Protein AF-A0A423VAF5-F1 (afdb_monomer_lite)

Secondary structure (DSSP, 8-state):
---GGGGEEE-SSS--SGGGEEE--PPTTS--BTB-GGGS-TTHHHHHHHHHHHHHHHHHHEEEEEPPPTT--HHHHHHHHHHHHHHSEEESSSEEES-GGGS-EEEEE-

Sequence (110 aa):
MVRPSRWIKPGTSSRKDVAGEEFITPRRGTFLAWADSVRDCPGKKFAQVEAVATIAALFKDWRVYPVTNPGESLEAAQKRVLDFIVEDTGMVLLVQLLHPERCPLVWRKR

Structure (mmCIF, N/CA/C/O backbone):
data_AF-A0A423VAF5-F1
#
_entry.id   AF-A0A423VAF5-F1
#
loop_
_atom_site.group_PDB
_atom_site.id
_atom_site.type_symbol
_atom_site.label_atom_id
_atom_site.label_alt_id
_atom_site.label_comp_id
_atom_site.label_asym_id
_atom_site.label_entity_id
_atom_site.label_seq_id
_atom_site.pdbx_PDB_ins_code
_atom_site.Cartn_x
_atom_site.Cartn_y
_atom_site.Cartn_z
_atom_site.occupancy
_atom_site.B_iso_or_equiv
_atom_site.auth_seq_id
_atom_site.auth_comp_id
_atom_site.auth_asym_id
_atom_site.auth_atom_id
_atom_site.pdbx_PDB_model_num
ATOM 1 N N . MET A 1 1 ? 7.402 7.390 6.490 1.00 54.50 1 MET A N 1
ATOM 2 C CA . MET A 1 1 ? 6.329 8.376 6.216 1.00 54.50 1 MET A CA 1
ATOM 3 C C . MET A 1 1 ? 5.909 8.297 4.749 1.00 54.50 1 MET A C 1
ATOM 5 O O . MET A 1 1 ? 6.702 8.646 3.875 1.00 54.50 1 MET A O 1
ATOM 9 N N . VAL A 1 2 ? 4.695 7.815 4.469 1.00 73.00 2 VAL A N 1
ATOM 10 C CA . VAL A 1 2 ? 4.118 7.770 3.111 1.00 73.00 2 VAL A CA 1
ATOM 11 C C . VAL A 1 2 ? 3.714 9.190 2.699 1.00 73.00 2 VAL A C 1
ATOM 13 O O . VAL A 1 2 ? 2.994 9.861 3.429 1.00 73.00 2 VAL A O 1
ATOM 16 N N . ARG A 1 3 ? 4.205 9.678 1.552 1.00 87.81 3 ARG A N 1
ATOM 17 C CA . ARG A 1 3 ? 3.917 11.032 1.040 1.00 87.81 3 ARG A CA 1
ATOM 18 C C . ARG A 1 3 ? 3.639 10.984 -0.468 1.00 87.81 3 ARG A C 1
ATOM 20 O O . ARG A 1 3 ? 4.572 11.210 -1.242 1.00 87.81 3 ARG A O 1
ATOM 27 N N . PRO A 1 4 ? 2.396 10.679 -0.892 1.00 88.06 4 PRO A N 1
ATOM 28 C CA . PRO A 1 4 ? 2.054 10.495 -2.306 1.00 88.06 4 PRO A CA 1
ATOM 29 C C . PRO A 1 4 ? 2.313 11.740 -3.162 1.00 88.06 4 PRO A C 1
ATOM 31 O O . PRO A 1 4 ? 2.788 11.623 -4.288 1.00 88.06 4 PRO A O 1
ATOM 34 N N . SER A 1 5 ? 2.139 12.935 -2.583 1.00 89.44 5 SER A N 1
ATOM 35 C CA . SER A 1 5 ? 2.421 14.226 -3.231 1.00 89.44 5 SER A CA 1
ATOM 36 C C . SER A 1 5 ? 3.868 14.397 -3.707 1.00 89.44 5 SER A C 1
ATOM 38 O O . SER A 1 5 ? 4.154 15.299 -4.481 1.00 89.44 5 SER A O 1
ATOM 40 N N . ARG A 1 6 ? 4.796 13.517 -3.305 1.00 90.38 6 ARG A N 1
ATOM 41 C CA . ARG A 1 6 ? 6.165 13.472 -3.844 1.00 90.38 6 ARG A CA 1
ATOM 42 C C . ARG A 1 6 ? 6.205 13.257 -5.363 1.00 90.38 6 ARG A C 1
ATOM 44 O O . ARG A 1 6 ? 7.180 13.666 -5.983 1.00 90.38 6 ARG A O 1
ATOM 51 N N . TRP A 1 7 ? 5.197 12.600 -5.934 1.00 90.69 7 TRP A N 1
A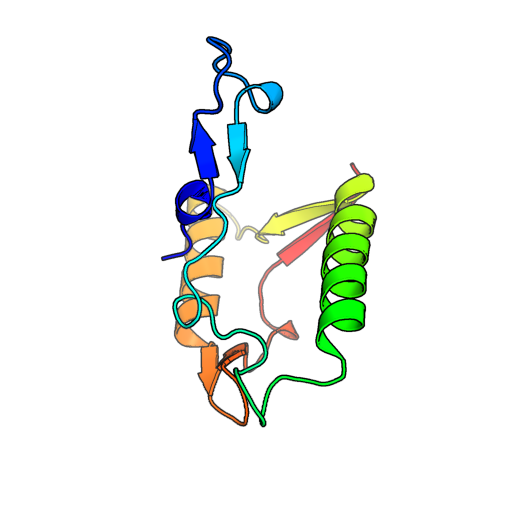TOM 52 C CA . TRP A 1 7 ? 5.159 12.216 -7.350 1.00 90.69 7 TRP A CA 1
ATOM 53 C C . TRP A 1 7 ? 4.193 13.060 -8.188 1.00 90.69 7 TRP A C 1
ATOM 55 O O . TRP A 1 7 ? 3.965 12.750 -9.356 1.00 90.69 7 TRP A O 1
ATOM 65 N N . ILE A 1 8 ? 3.632 14.118 -7.601 1.00 92.56 8 ILE A N 1
ATOM 66 C CA . ILE A 1 8 ? 2.613 14.972 -8.209 1.00 92.56 8 ILE A CA 1
ATOM 67 C C . ILE A 1 8 ? 3.160 16.400 -8.257 1.00 92.56 8 ILE A C 1
ATOM 69 O O . ILE A 1 8 ? 3.757 16.875 -7.289 1.00 92.56 8 ILE A O 1
ATOM 73 N N . LYS A 1 9 ? 2.974 17.084 -9.384 1.00 90.38 9 LYS A N 1
ATOM 74 C CA . LYS A 1 9 ? 3.280 18.509 -9.557 1.00 90.38 9 LYS A CA 1
ATOM 75 C C . LYS A 1 9 ? 2.025 19.252 -10.030 1.00 90.38 9 LYS A C 1
ATOM 77 O O . LYS A 1 9 ? 1.173 18.635 -10.671 1.00 90.38 9 LYS A O 1
ATOM 82 N N . PRO A 1 10 ? 1.907 20.564 -9.763 1.00 87.12 10 PRO A N 1
ATOM 83 C CA . PRO A 1 10 ? 0.900 21.382 -10.424 1.00 87.12 10 PRO A CA 1
ATOM 84 C C . PRO A 1 10 ? 1.084 21.276 -11.939 1.00 87.12 10 PRO A C 1
ATOM 86 O O . PRO A 1 10 ? 2.206 21.395 -12.444 1.00 87.12 10 PRO A O 1
ATOM 89 N N . GLY A 1 11 ? -0.004 21.002 -12.644 1.00 82.62 11 GLY A N 1
ATOM 90 C CA . GLY A 1 11 ? -0.040 21.019 -14.093 1.00 82.62 11 GLY A CA 1
ATOM 91 C C . GLY A 1 11 ? -0.044 22.441 -14.639 1.00 82.62 11 GLY A C 1
ATOM 92 O O . GLY A 1 11 ? -0.035 23.432 -13.909 1.00 82.62 11 GLY A O 1
ATOM 93 N N . THR A 1 12 ? -0.064 22.547 -15.960 1.00 79.06 12 THR A N 1
ATOM 94 C CA . THR A 1 12 ? -0.049 23.845 -16.662 1.00 79.06 12 THR A CA 1
ATOM 95 C C . THR A 1 12 ? -1.348 24.653 -16.531 1.00 79.06 12 THR A C 1
ATOM 97 O O . THR A 1 12 ? -1.369 25.844 -16.839 1.00 79.06 12 THR A O 1
ATOM 100 N N . SER A 1 13 ? -2.437 24.039 -16.059 1.00 76.00 13 SER A N 1
ATOM 101 C CA . SER A 1 13 ? -3.727 24.710 -15.878 1.00 76.00 13 SER A CA 1
ATOM 102 C C . SER A 1 13 ? -3.801 25.473 -14.550 1.00 76.00 13 SER A C 1
ATOM 104 O O . SER A 1 13 ? -3.313 25.001 -13.529 1.00 76.00 13 SER A O 1
ATOM 106 N N . S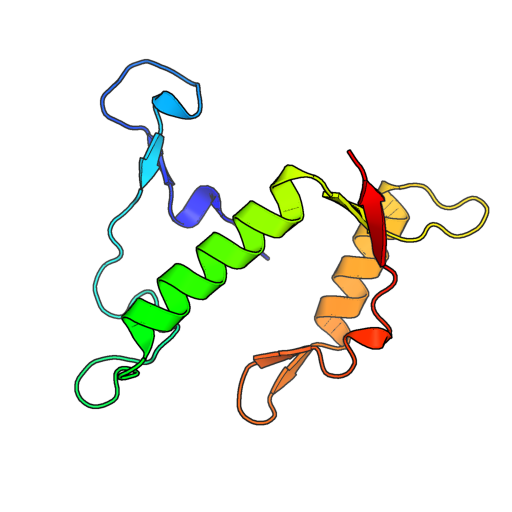ER A 1 14 ? -4.500 26.612 -14.510 1.00 72.50 14 SER A N 1
ATOM 107 C CA . SER A 1 14 ? -4.766 27.348 -13.258 1.00 72.50 14 SER A CA 1
ATOM 108 C C . SER A 1 14 ? -5.797 26.672 -12.336 1.00 72.50 14 SER A C 1
ATOM 110 O O . SER A 1 14 ? -6.239 27.284 -11.360 1.00 72.50 14 SER A O 1
ATOM 112 N N . ARG A 1 15 ? -6.230 25.440 -12.641 1.00 75.75 15 ARG A N 1
ATOM 113 C CA . ARG A 1 15 ? -7.178 24.703 -11.801 1.00 75.75 15 ARG A CA 1
ATOM 114 C C . ARG A 1 15 ? -6.465 24.147 -10.571 1.00 75.75 15 ARG A C 1
ATOM 116 O O . ARG A 1 15 ? -5.350 23.651 -10.659 1.00 75.75 15 ARG A O 1
ATOM 123 N N . LYS A 1 16 ? -7.134 24.234 -9.419 1.00 76.94 16 LYS A N 1
ATOM 124 C CA . LYS A 1 16 ? -6.648 23.720 -8.126 1.00 76.94 16 LYS A CA 1
ATOM 125 C C . LYS A 1 16 ? -7.257 22.358 -7.757 1.00 76.94 16 LYS A C 1
ATOM 127 O O . LYS A 1 16 ? -7.170 21.953 -6.603 1.00 76.94 16 LYS A O 1
ATOM 132 N N . ASP A 1 17 ? -7.938 21.706 -8.695 1.00 84.12 17 ASP A N 1
ATOM 133 C CA . ASP A 1 17 ? -8.534 20.381 -8.519 1.00 84.12 17 ASP A CA 1
ATOM 134 C C . ASP A 1 17 ? -7.607 19.279 -9.061 1.00 84.12 17 ASP A C 1
ATOM 136 O O . ASP A 1 17 ? -6.573 19.562 -9.662 1.00 84.12 17 ASP A O 1
ATOM 140 N N . VAL A 1 18 ? -7.990 18.010 -8.871 1.00 82.19 18 VAL A N 1
ATOM 141 C CA . VAL A 1 18 ? -7.220 16.836 -9.338 1.00 82.19 18 VAL A CA 1
ATOM 142 C C . VAL A 1 18 ? -6.962 16.884 -10.851 1.00 82.19 18 VAL A C 1
ATOM 144 O O . VAL A 1 18 ? -5.946 16.389 -11.326 1.00 82.19 18 VAL A O 1
ATOM 147 N N . ALA A 1 19 ? -7.854 17.511 -11.627 1.00 84.06 19 ALA A N 1
ATOM 148 C CA . ALA A 1 19 ? -7.685 17.661 -13.072 1.00 84.06 19 ALA A CA 1
ATOM 149 C C . ALA A 1 19 ? -6.558 18.639 -13.449 1.00 84.06 19 ALA A C 1
ATOM 151 O O . ALA A 1 19 ? -6.076 18.604 -14.580 1.00 84.06 19 ALA A O 1
ATOM 152 N N . GLY A 1 20 ? -6.151 19.510 -12.523 1.00 86.31 20 GLY A N 1
ATOM 153 C CA . GLY A 1 20 ? -5.013 20.406 -12.681 1.00 86.31 20 GLY A CA 1
ATOM 154 C C . GLY A 1 20 ? -3.673 19.807 -12.259 1.00 86.31 20 GLY A C 1
ATOM 155 O O . GLY A 1 20 ? -2.673 20.513 -12.336 1.00 86.31 20 GLY A O 1
ATOM 156 N N . GLU A 1 21 ? -3.617 18.552 -11.808 1.00 90.50 21 GLU A N 1
ATOM 157 C CA . GLU A 1 21 ? -2.389 17.891 -11.356 1.00 90.50 21 GLU A CA 1
ATOM 158 C C . GLU A 1 21 ? -1.714 17.087 -12.484 1.00 90.50 21 GLU A C 1
ATOM 160 O O . GLU A 1 21 ? -2.371 16.460 -13.313 1.00 90.50 21 GLU A O 1
ATOM 165 N N . GLU A 1 22 ? -0.379 17.066 -12.507 1.00 90.56 22 GLU A N 1
ATOM 166 C CA . GLU A 1 22 ? 0.418 16.254 -13.432 1.00 90.56 22 GLU A CA 1
ATOM 167 C C . GLU A 1 22 ? 1.355 15.309 -12.667 1.00 90.56 22 GLU A C 1
ATOM 169 O O . GLU A 1 22 ? 1.950 15.671 -11.647 1.00 90.56 22 GLU A O 1
ATOM 174 N N . PHE A 1 23 ? 1.563 14.102 -13.199 1.00 89.44 23 PHE A N 1
ATOM 175 C CA . PHE A 1 23 ? 2.557 13.180 -12.654 1.00 89.44 23 PHE A CA 1
ATOM 176 C C . PHE A 1 23 ? 3.981 13.616 -13.004 1.00 89.44 23 PHE A C 1
ATOM 178 O O . PHE A 1 23 ? 4.292 14.033 -14.123 1.00 89.44 23 PHE A O 1
ATOM 185 N N . ILE A 1 24 ? 4.883 13.471 -12.039 1.00 91.25 24 ILE A N 1
ATOM 186 C CA . ILE A 1 24 ? 6.317 13.637 -12.263 1.00 91.25 24 ILE A CA 1
ATOM 187 C C . ILE A 1 24 ? 6.843 12.365 -12.928 1.00 91.25 24 ILE A C 1
ATOM 189 O O . ILE A 1 24 ? 6.633 11.268 -12.419 1.00 91.25 24 ILE A O 1
ATOM 193 N N . THR A 1 25 ? 7.583 12.503 -14.031 1.00 88.25 25 THR A N 1
ATOM 194 C CA . THR A 1 25 ? 8.404 11.397 -14.543 1.00 88.25 25 THR A CA 1
ATOM 195 C C . THR A 1 25 ? 9.683 11.331 -13.704 1.00 88.25 25 THR A C 1
ATOM 197 O O . THR A 1 25 ? 10.509 12.244 -13.800 1.00 88.25 25 THR A O 1
ATOM 200 N N . PRO A 1 26 ? 9.856 10.316 -12.837 1.00 86.12 26 PRO A N 1
ATOM 201 C CA . PRO A 1 26 ? 11.024 10.237 -11.973 1.00 86.12 26 PRO A CA 1
ATOM 202 C C . PRO A 1 26 ? 12.299 10.100 -12.805 1.00 86.12 26 PRO A C 1
ATOM 204 O O . PRO A 1 26 ? 12.345 9.344 -13.777 1.00 86.12 26 PRO A O 1
ATOM 207 N N . ARG A 1 27 ? 13.368 10.797 -12.397 1.00 89.00 27 ARG A N 1
ATOM 208 C CA . ARG A 1 27 ? 14.704 10.545 -12.953 1.00 89.00 27 ARG A CA 1
ATOM 209 C C . ARG A 1 27 ? 15.049 9.070 -12.746 1.00 89.00 27 ARG A C 1
ATOM 211 O O . ARG A 1 27 ? 14.779 8.513 -11.676 1.00 89.00 27 ARG A O 1
ATOM 218 N N . ARG A 1 28 ? 15.659 8.445 -13.752 1.00 85.06 28 ARG A N 1
ATOM 219 C CA . ARG A 1 28 ? 16.106 7.051 -13.664 1.00 85.06 28 ARG A CA 1
ATOM 220 C C . ARG A 1 28 ? 16.951 6.843 -12.398 1.00 85.06 28 ARG A C 1
ATOM 222 O O . ARG A 1 28 ? 17.762 7.698 -12.057 1.00 85.06 28 ARG A O 1
ATOM 229 N N . GLY A 1 29 ? 16.709 5.746 -11.684 1.00 86.19 29 GLY A N 1
ATOM 230 C CA . GLY A 1 29 ? 17.395 5.421 -10.430 1.00 86.19 29 GLY A CA 1
ATOM 231 C C . GLY A 1 29 ? 1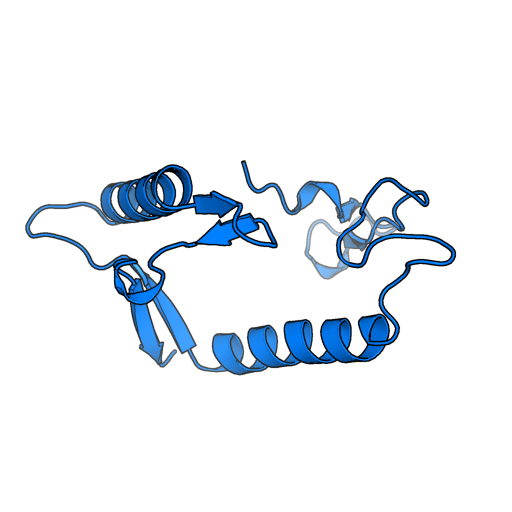6.792 6.031 -9.157 1.00 86.19 29 GLY A C 1
ATOM 232 O O . GLY A 1 29 ? 17.193 5.648 -8.065 1.00 86.19 29 GLY A O 1
ATOM 233 N N . THR A 1 30 ? 15.811 6.939 -9.251 1.00 88.94 30 THR A N 1
ATOM 234 C CA . THR A 1 30 ? 15.180 7.544 -8.053 1.00 88.94 30 THR A CA 1
ATOM 235 C C . THR A 1 30 ? 14.024 6.722 -7.475 1.00 88.94 30 THR A C 1
ATOM 237 O O . THR A 1 30 ? 13.616 6.943 -6.335 1.00 88.94 30 THR A O 1
ATOM 240 N N . PHE A 1 31 ? 13.506 5.760 -8.242 1.00 87.88 31 PHE A N 1
ATOM 241 C CA . PHE A 1 31 ? 12.461 4.831 -7.827 1.00 87.88 31 PHE A CA 1
ATOM 242 C C . PHE A 1 31 ? 12.771 3.430 -8.371 1.00 87.88 31 PHE A C 1
ATOM 244 O O . PHE A 1 31 ? 12.713 3.206 -9.578 1.00 87.88 31 PHE A O 1
ATOM 251 N N . LEU A 1 32 ? 13.128 2.502 -7.478 1.00 88.06 32 LEU A N 1
ATOM 252 C CA . LEU A 1 32 ? 13.700 1.185 -7.806 1.00 88.06 32 LEU A CA 1
ATOM 253 C C . LEU A 1 32 ? 12.787 0.016 -7.394 1.00 88.06 32 LEU A C 1
ATOM 255 O O . LEU A 1 32 ? 13.254 -0.996 -6.883 1.00 88.06 32 LEU A O 1
ATOM 259 N N . ALA A 1 33 ? 11.475 0.142 -7.603 1.00 87.38 33 ALA A N 1
ATOM 260 C CA . ALA A 1 33 ? 10.503 -0.868 -7.165 1.00 87.38 33 ALA A CA 1
ATOM 261 C C . ALA A 1 33 ? 10.616 -2.230 -7.886 1.00 87.38 33 ALA A C 1
ATOM 263 O O . ALA A 1 33 ? 10.149 -3.235 -7.363 1.00 87.38 33 ALA A O 1
ATOM 264 N N . TRP A 1 34 ? 11.257 -2.276 -9.059 1.00 90.69 34 TRP A N 1
ATOM 265 C CA . TRP A 1 34 ? 11.455 -3.490 -9.864 1.00 90.69 34 TRP A CA 1
ATOM 266 C C . TRP A 1 34 ? 12.931 -3.717 -10.229 1.00 90.69 34 TRP A C 1
ATOM 268 O O . TRP A 1 34 ? 13.213 -4.361 -11.233 1.00 90.69 34 TRP A O 1
ATOM 278 N N . ALA A 1 35 ? 13.858 -3.191 -9.416 1.00 88.25 35 ALA A N 1
ATOM 279 C CA . ALA A 1 35 ? 15.274 -3.011 -9.759 1.00 88.25 35 ALA A CA 1
ATOM 280 C C . ALA A 1 35 ? 15.482 -2.054 -10.961 1.00 88.25 35 ALA A C 1
ATOM 282 O O . ALA A 1 35 ? 14.610 -1.240 -11.270 1.00 88.25 35 ALA A O 1
ATOM 283 N N . ASP A 1 36 ? 16.673 -2.058 -11.568 1.00 88.12 36 ASP A N 1
ATOM 284 C CA . ASP A 1 36 ? 17.031 -1.220 -12.724 1.00 88.12 36 ASP A CA 1
ATOM 285 C C . ASP A 1 36 ? 18.038 -1.959 -13.624 1.00 88.12 36 ASP A C 1
ATOM 287 O O . ASP A 1 36 ? 18.717 -2.906 -13.211 1.00 88.12 36 ASP A O 1
ATOM 291 N N . SER A 1 37 ? 18.172 -1.474 -14.857 1.00 86.31 37 SER A N 1
ATOM 292 C CA . SER A 1 37 ? 19.152 -1.916 -15.847 1.00 86.31 37 SER A CA 1
ATOM 293 C C . SER A 1 37 ? 18.979 -3.394 -16.222 1.00 86.31 37 SER A C 1
ATOM 295 O O . SER A 1 37 ? 17.862 -3.882 -16.355 1.00 86.31 37 SER A O 1
ATOM 297 N N . VAL A 1 38 ? 20.081 -4.123 -16.398 1.00 89.81 38 VAL A N 1
ATOM 298 C CA . VAL A 1 38 ? 20.122 -5.552 -16.758 1.00 89.81 38 VAL A CA 1
ATOM 299 C C . VAL A 1 38 ? 19.451 -6.483 -15.739 1.00 89.81 38 VAL A C 1
ATOM 301 O O . VAL A 1 38 ? 19.315 -7.675 -15.997 1.00 89.81 38 VAL A O 1
ATOM 304 N N . ARG A 1 39 ? 19.057 -5.962 -14.570 1.00 89.06 39 ARG A N 1
ATOM 305 C CA . ARG A 1 39 ? 18.343 -6.693 -13.517 1.00 89.06 39 ARG A CA 1
ATOM 306 C C . 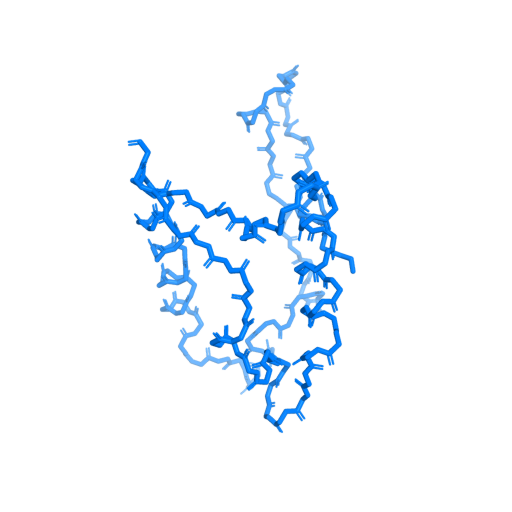ARG A 1 39 ? 16.895 -6.217 -13.347 1.00 89.06 39 ARG A C 1
ATOM 308 O O . ARG A 1 39 ? 16.271 -6.631 -12.377 1.00 89.06 39 ARG A O 1
ATOM 315 N N . ASP A 1 40 ? 16.377 -5.361 -14.237 1.00 89.69 40 ASP A N 1
ATOM 316 C CA . ASP A 1 40 ? 14.976 -4.908 -14.190 1.00 89.69 40 ASP A CA 1
ATOM 317 C C . ASP A 1 40 ? 14.029 -6.115 -14.279 1.00 89.69 40 ASP A C 1
ATOM 319 O O . ASP A 1 40 ? 14.281 -7.077 -15.012 1.00 89.69 40 ASP A O 1
ATOM 323 N N . CYS A 1 41 ? 12.942 -6.084 -13.511 1.00 91.31 41 CYS A N 1
ATOM 324 C CA . CYS A 1 41 ? 11.998 -7.194 -13.459 1.00 91.31 41 CYS A CA 1
ATOM 325 C C . CYS A 1 41 ? 11.339 -7.400 -14.836 1.00 91.31 41 CYS A C 1
ATOM 327 O O . CYS A 1 41 ? 10.661 -6.488 -15.325 1.00 91.31 41 CYS A O 1
ATOM 329 N N . PRO A 1 42 ? 11.423 -8.602 -15.442 1.00 93.75 42 PRO A N 1
ATOM 330 C CA . PRO A 1 42 ? 10.793 -8.863 -16.738 1.00 93.75 42 PRO A CA 1
ATOM 331 C C . PRO A 1 42 ? 9.262 -8.719 -16.682 1.00 93.75 42 PRO A C 1
ATOM 333 O O . PRO A 1 42 ? 8.629 -8.378 -17.678 1.00 93.75 42 PRO A O 1
ATOM 336 N N . GLY A 1 43 ? 8.661 -8.912 -15.501 1.00 94.56 43 GLY A N 1
ATOM 337 C CA . GLY A 1 43 ? 7.225 -8.768 -15.253 1.00 94.56 43 GLY A CA 1
ATOM 338 C C . GLY A 1 43 ? 6.755 -7.347 -14.924 1.00 94.56 43 GLY A C 1
ATOM 339 O O . GLY A 1 43 ? 5.580 -7.163 -14.623 1.00 94.56 43 GLY A O 1
ATOM 340 N N . LYS A 1 44 ? 7.622 -6.327 -14.969 1.00 92.25 44 LYS A N 1
ATOM 341 C CA . LYS A 1 44 ? 7.316 -4.958 -14.505 1.00 92.25 44 LYS A CA 1
ATOM 342 C C . LYS A 1 44 ? 6.037 -4.361 -15.088 1.00 92.25 44 LYS A C 1
ATOM 344 O O . LYS A 1 44 ? 5.214 -3.847 -14.340 1.00 92.25 44 LYS A O 1
ATOM 349 N N . LYS A 1 45 ? 5.848 -4.437 -16.410 1.00 92.25 45 LYS A N 1
ATOM 350 C CA . LYS A 1 45 ? 4.650 -3.879 -17.064 1.00 92.25 45 LYS A CA 1
ATOM 351 C C . LYS A 1 45 ? 3.373 -4.604 -16.630 1.00 92.25 45 LYS A C 1
ATOM 353 O O . LYS A 1 45 ? 2.364 -3.951 -16.395 1.00 92.25 45 LYS A O 1
ATOM 358 N N . PHE A 1 46 ? 3.435 -5.928 -16.484 1.00 96.25 46 PHE A N 1
ATOM 359 C CA . PHE A 1 46 ? 2.309 -6.732 -16.007 1.00 96.25 46 PHE A CA 1
ATOM 360 C C . PHE A 1 46 ? 1.970 -6.393 -14.553 1.00 96.25 46 PHE A C 1
ATOM 362 O O . PHE A 1 46 ? 0.833 -6.031 -14.268 1.00 96.25 46 PHE A O 1
ATOM 369 N N . ALA A 1 47 ? 2.971 -6.391 -13.669 1.00 94.31 47 ALA A N 1
ATOM 370 C CA . ALA A 1 47 ? 2.797 -6.082 -12.252 1.00 94.31 47 ALA A CA 1
ATOM 371 C C . ALA A 1 47 ? 2.248 -4.663 -12.016 1.00 94.31 47 ALA A C 1
ATOM 373 O O . ALA A 1 47 ? 1.443 -4.450 -11.115 1.00 94.31 47 ALA A O 1
ATOM 374 N N . GLN A 1 48 ? 2.651 -3.682 -12.833 1.00 93.44 48 GLN A N 1
ATOM 375 C CA . GLN A 1 48 ? 2.103 -2.323 -12.766 1.00 93.44 48 GLN A CA 1
ATOM 376 C C . GLN A 1 48 ? 0.606 -2.291 -13.078 1.00 93.44 48 GLN A C 1
ATOM 378 O O . GLN A 1 48 ? -0.163 -1.691 -12.326 1.00 93.44 48 GLN A O 1
ATOM 383 N N . VAL A 1 49 ? 0.191 -2.937 -14.170 1.00 96.69 49 VAL A N 1
ATOM 384 C CA . VAL A 1 49 ? -1.223 -3.000 -14.560 1.00 96.69 49 VAL A CA 1
ATOM 385 C C . VAL A 1 49 ? -2.033 -3.753 -13.508 1.00 96.69 49 VAL A C 1
ATOM 387 O O . VAL A 1 49 ? -3.081 -3.267 -13.094 1.00 96.69 49 VAL A O 1
ATOM 390 N N . GLU A 1 50 ? -1.530 -4.889 -13.031 1.00 97.50 50 GLU A N 1
ATOM 391 C CA . GLU A 1 50 ? -2.191 -5.710 -12.015 1.00 97.50 50 GLU A CA 1
ATOM 392 C C . GLU A 1 50 ? -2.381 -4.956 -10.694 1.00 97.50 50 GLU A C 1
ATOM 394 O O . GLU A 1 50 ? -3.487 -4.936 -10.152 1.00 97.50 50 GLU A O 1
ATOM 399 N N . ALA A 1 51 ? -1.341 -4.277 -10.200 1.00 94.69 51 ALA A N 1
ATOM 400 C CA . ALA A 1 51 ? -1.423 -3.504 -8.965 1.00 94.69 51 ALA A CA 1
ATOM 401 C C . ALA A 1 51 ? -2.460 -2.374 -9.073 1.00 94.69 51 ALA A C 1
ATOM 403 O O . ALA A 1 51 ? -3.308 -2.220 -8.191 1.00 94.69 51 ALA A O 1
ATOM 404 N N . VAL A 1 52 ? -2.436 -1.610 -10.172 1.00 95.38 52 VAL A N 1
ATOM 405 C CA . VAL A 1 52 ? -3.389 -0.510 -10.394 1.00 95.38 52 VAL A CA 1
ATOM 406 C C . VAL A 1 52 ? -4.814 -1.041 -10.549 1.00 95.38 52 VAL A C 1
ATOM 408 O O . VAL A 1 52 ? -5.727 -0.511 -9.916 1.00 95.38 52 VAL A O 1
ATOM 411 N N . ALA A 1 53 ? -5.010 -2.096 -11.341 1.00 97.69 53 ALA A N 1
ATOM 412 C CA . ALA A 1 53 ? -6.321 -2.699 -11.557 1.00 97.69 53 ALA A CA 1
ATOM 413 C C . ALA A 1 53 ? -6.904 -3.273 -10.258 1.00 97.69 53 ALA A C 1
ATOM 415 O O . ALA A 1 53 ? -8.078 -3.050 -9.974 1.00 97.69 53 ALA A O 1
ATOM 416 N N . THR A 1 54 ? -6.084 -3.939 -9.441 1.00 97.12 54 THR A N 1
ATOM 417 C CA . THR A 1 54 ? -6.502 -4.511 -8.152 1.00 97.12 54 THR A CA 1
ATOM 418 C C . THR A 1 54 ? -6.944 -3.419 -7.181 1.00 97.12 54 THR A C 1
ATOM 420 O O . THR A 1 54 ? -8.035 -3.504 -6.619 1.00 97.12 54 THR A O 1
ATOM 423 N N . ILE A 1 55 ? -6.146 -2.356 -7.023 1.00 95.56 55 ILE A N 1
ATOM 424 C CA . ILE A 1 55 ? -6.497 -1.221 -6.155 1.00 95.56 55 ILE A CA 1
ATOM 425 C C . ILE A 1 55 ? -7.780 -0.548 -6.660 1.00 95.56 55 ILE A C 1
ATOM 427 O O . ILE A 1 55 ? -8.707 -0.331 -5.879 1.00 95.56 55 ILE A O 1
ATOM 431 N N . ALA A 1 56 ? -7.870 -0.252 -7.959 1.00 96.50 56 ALA A N 1
ATOM 432 C CA . ALA A 1 56 ? -9.044 0.394 -8.538 1.00 96.50 56 ALA A CA 1
ATOM 433 C C . ALA A 1 56 ? -10.311 -0.460 -8.379 1.00 96.50 56 ALA A C 1
ATOM 435 O O . ALA A 1 56 ? -11.354 0.072 -8.010 1.00 96.50 56 ALA A O 1
ATOM 436 N N . ALA A 1 57 ? -10.225 -1.772 -8.613 1.00 96.56 57 ALA A N 1
ATOM 437 C CA . ALA A 1 57 ? -11.352 -2.689 -8.479 1.00 96.56 57 ALA A CA 1
ATOM 438 C C . ALA A 1 57 ? -11.816 -2.831 -7.022 1.00 96.56 57 ALA A C 1
ATOM 440 O O . ALA A 1 57 ? -13.015 -2.753 -6.761 1.00 96.56 57 ALA A O 1
ATOM 441 N N . LEU A 1 58 ? -10.886 -2.979 -6.071 1.00 95.62 58 LEU A N 1
ATOM 442 C CA . LEU A 1 58 ? -11.215 -3.074 -4.646 1.00 95.62 58 LEU A CA 1
ATOM 443 C C . LEU A 1 58 ? -11.888 -1.791 -4.145 1.00 95.62 58 LEU A C 1
ATOM 445 O O . LEU A 1 58 ? -12.982 -1.839 -3.583 1.00 95.62 58 LEU A O 1
ATOM 449 N N . PHE A 1 59 ? -11.275 -0.632 -4.393 1.00 96.06 59 PHE A N 1
ATOM 450 C CA . PHE A 1 59 ? -11.767 0.650 -3.876 1.00 96.06 59 PHE A CA 1
ATOM 451 C C . PHE A 1 59 ? -12.924 1.259 -4.677 1.00 96.06 59 PHE A C 1
ATOM 453 O O . PHE A 1 59 ? -13.477 2.284 -4.271 1.00 96.06 59 PHE A O 1
ATOM 460 N N . LYS A 1 60 ? -13.329 0.634 -5.790 1.00 96.12 60 LYS A N 1
ATOM 461 C CA . LYS A 1 60 ? -14.541 1.013 -6.525 1.00 96.12 60 LYS A CA 1
ATOM 462 C C . LYS A 1 60 ? -15.787 0.850 -5.651 1.00 96.12 60 LYS A C 1
ATOM 464 O O . LYS A 1 60 ? -16.569 1.793 -5.524 1.00 96.12 60 LYS A O 1
ATOM 469 N N . ASP A 1 61 ? -15.924 -0.325 -5.036 1.00 96.75 61 ASP A N 1
ATOM 470 C CA . ASP A 1 61 ? -17.132 -0.737 -4.312 1.00 96.75 61 ASP A CA 1
ATOM 471 C C . ASP A 1 61 ? -16.905 -0.929 -2.806 1.00 96.75 61 ASP A C 1
ATOM 473 O O . ASP A 1 61 ? -17.874 -1.054 -2.058 1.00 96.75 61 ASP A O 1
ATOM 477 N N . TRP A 1 62 ? -15.654 -0.940 -2.336 1.00 97.50 62 TRP A N 1
ATOM 478 C CA . TRP A 1 62 ? -15.320 -1.176 -0.931 1.00 97.50 62 TRP A CA 1
ATOM 479 C C . TRP A 1 62 ? -14.496 -0.045 -0.322 1.00 97.50 62 TRP A C 1
ATOM 481 O O . TRP A 1 62 ? -13.736 0.658 -0.987 1.00 97.50 62 TRP A O 1
ATOM 491 N N . ARG A 1 63 ? -14.636 0.112 0.993 1.00 96.44 63 ARG A N 1
ATOM 492 C CA . ARG A 1 63 ? -13.834 0.998 1.832 1.00 96.44 63 ARG A CA 1
ATOM 493 C C . ARG A 1 63 ? -13.209 0.204 2.967 1.00 96.44 63 ARG A C 1
ATOM 495 O O . ARG A 1 63 ? -13.838 -0.696 3.522 1.00 96.44 63 ARG A O 1
ATOM 502 N N . VAL A 1 64 ? -11.985 0.573 3.321 1.00 94.81 64 VAL A N 1
ATOM 503 C CA . VAL A 1 64 ? -11.243 -0.013 4.435 1.00 94.81 64 VAL A CA 1
ATOM 504 C C . VAL A 1 64 ? -11.277 0.934 5.632 1.00 94.81 64 VAL A C 1
ATOM 506 O O . VAL A 1 64 ? -11.115 2.145 5.476 1.00 94.81 64 VAL A O 1
ATOM 509 N N . TYR A 1 65 ? -11.498 0.384 6.821 1.00 95.44 65 TYR A N 1
ATOM 510 C CA . TYR A 1 65 ? -11.523 1.117 8.086 1.00 95.44 65 TYR A CA 1
ATOM 511 C C . TYR A 1 65 ? -10.659 0.395 9.124 1.00 95.44 65 TYR A C 1
ATOM 513 O O . TYR A 1 65 ? -10.592 -0.834 9.087 1.00 95.44 65 TYR A O 1
ATOM 521 N N . PRO A 1 66 ? -10.018 1.107 10.067 1.00 96.44 66 PRO A N 1
ATOM 522 C CA . PRO A 1 66 ? -9.410 0.458 11.220 1.00 96.44 66 PRO A CA 1
ATOM 523 C C . PRO A 1 66 ? -10.504 -0.106 12.135 1.00 96.44 66 PRO A C 1
ATOM 525 O O . PRO A 1 66 ? -11.570 0.494 12.300 1.00 96.44 66 PRO A O 1
ATOM 528 N N . VAL A 1 67 ? -10.242 -1.255 12.748 1.00 96.00 67 VAL A N 1
ATOM 529 C CA . VAL A 1 67 ? -11.094 -1.793 13.813 1.00 96.00 67 VAL A CA 1
ATOM 530 C C . VAL A 1 67 ? -10.867 -0.959 15.072 1.00 96.00 67 VAL A C 1
ATOM 532 O O . VAL A 1 67 ? -9.733 -0.856 15.537 1.00 96.00 67 VAL A O 1
ATOM 535 N N . THR A 1 68 ? -11.929 -0.362 15.612 1.00 95.94 68 THR A N 1
ATOM 536 C CA . THR A 1 68 ? -11.897 0.481 16.818 1.00 95.94 68 THR A CA 1
ATOM 537 C C . THR A 1 68 ? -12.158 -0.337 18.078 1.00 95.94 68 THR A C 1
ATOM 539 O O . THR A 1 68 ? -13.099 -1.135 18.109 1.00 95.94 68 THR A O 1
ATOM 542 N N . ASN A 1 69 ? -11.391 -0.084 19.134 1.00 94.69 69 ASN A N 1
ATOM 543 C CA . ASN A 1 69 ? -11.657 -0.621 20.467 1.00 94.69 69 ASN A CA 1
ATOM 544 C C . ASN A 1 69 ? -12.756 0.187 21.195 1.00 94.69 69 ASN A C 1
ATOM 546 O O . ASN A 1 69 ? -13.025 1.335 20.825 1.00 94.69 69 ASN A O 1
ATOM 550 N N . PRO A 1 70 ? -13.398 -0.364 22.244 1.00 94.62 70 PRO A N 1
ATOM 551 C CA . PRO A 1 70 ? -14.372 0.379 23.042 1.00 94.62 70 PRO A CA 1
ATOM 552 C C . PRO A 1 70 ? -13.777 1.680 23.605 1.00 94.62 70 PRO A C 1
ATOM 554 O O . PRO A 1 70 ? -12.772 1.652 24.310 1.00 94.62 70 PRO A O 1
ATOM 557 N N . GLY A 1 71 ? -14.397 2.819 23.285 1.00 94.56 71 GLY A N 1
ATOM 558 C CA . GLY A 1 71 ? -13.945 4.148 23.720 1.00 94.56 71 GLY A CA 1
ATOM 559 C C . GLY A 1 71 ? -12.771 4.741 22.926 1.00 94.56 71 GLY A C 1
ATOM 560 O O . GLY A 1 71 ? -12.342 5.851 23.230 1.00 94.56 71 GLY A O 1
ATOM 561 N N . GLU A 1 72 ? -12.258 4.045 21.910 1.00 95.75 72 GLU A N 1
ATOM 562 C CA . GLU A 1 72 ? -11.171 4.533 21.054 1.00 95.75 72 GLU A CA 1
ATOM 563 C C . GLU A 1 72 ? -11.717 5.434 19.934 1.00 95.75 72 GLU A C 1
ATOM 565 O O . GLU A 1 72 ? -12.702 5.096 19.274 1.00 95.75 72 GLU A O 1
ATOM 570 N N . SER A 1 73 ? -11.069 6.580 19.690 1.00 96.38 73 SER A N 1
ATOM 571 C CA . SER A 1 73 ? -11.406 7.422 18.537 1.00 96.38 73 SER A CA 1
ATOM 572 C C . SER A 1 73 ? -10.914 6.798 17.229 1.00 96.38 73 SER A C 1
ATOM 574 O O . SER A 1 73 ? -9.994 5.975 17.207 1.00 96.38 73 SER A O 1
ATOM 576 N N . LEU A 1 74 ? -11.493 7.222 16.106 1.00 94.44 74 LEU A N 1
ATOM 577 C CA . LEU A 1 74 ? -11.074 6.735 14.794 1.00 94.44 74 LEU A CA 1
ATOM 578 C C . LEU A 1 74 ? -9.606 7.082 14.504 1.00 94.44 74 LEU A C 1
ATOM 580 O O . LEU A 1 74 ? -8.871 6.245 13.985 1.00 94.44 74 LEU A O 1
ATOM 584 N N . GLU A 1 75 ? -9.165 8.286 14.861 1.00 95.69 75 GLU A N 1
ATOM 585 C CA . GLU A 1 75 ? -7.787 8.753 14.675 1.00 95.69 75 GLU A CA 1
ATOM 586 C C . GLU A 1 75 ? -6.799 7.933 15.510 1.00 95.69 75 GLU A C 1
ATOM 588 O O . GLU A 1 75 ? -5.727 7.572 15.022 1.00 95.69 75 GLU A O 1
ATOM 593 N N . ALA A 1 76 ? -7.166 7.597 16.751 1.00 96.31 76 ALA A N 1
ATOM 594 C CA . ALA A 1 76 ? -6.355 6.741 17.610 1.00 96.31 76 ALA A CA 1
ATOM 595 C C . ALA A 1 76 ? -6.228 5.326 17.020 1.00 96.31 76 ALA A C 1
ATOM 597 O O . ALA A 1 76 ? -5.117 4.801 16.925 1.00 96.31 76 ALA A O 1
ATOM 598 N N . ALA A 1 77 ? -7.330 4.759 16.516 1.00 96.81 77 ALA A N 1
ATOM 599 C CA . ALA A 1 77 ? -7.318 3.460 15.847 1.00 96.81 77 ALA A CA 1
ATOM 600 C C . ALA A 1 77 ? -6.474 3.474 14.556 1.00 96.81 77 ALA A C 1
ATOM 602 O O . ALA A 1 77 ? -5.717 2.537 14.299 1.00 96.81 77 ALA A O 1
ATOM 603 N N . GLN A 1 78 ? -6.549 4.548 13.757 1.00 94.94 78 GLN A N 1
ATOM 604 C CA . GLN A 1 78 ? -5.696 4.734 12.575 1.00 94.94 78 GLN A CA 1
ATOM 605 C C . GLN A 1 78 ? -4.217 4.786 12.955 1.00 94.94 78 GLN A C 1
ATOM 607 O O . GLN A 1 78 ? -3.400 4.110 12.329 1.00 94.94 78 GLN A O 1
ATOM 612 N N . LYS A 1 79 ? -3.870 5.562 13.987 1.00 95.31 79 LYS A N 1
ATOM 613 C CA . LYS A 1 79 ? -2.494 5.658 14.474 1.00 95.31 79 LYS A CA 1
ATOM 614 C C . LYS A 1 79 ? -1.978 4.289 14.920 1.00 95.31 79 LYS A C 1
ATOM 616 O O . LYS A 1 79 ? -0.918 3.882 14.469 1.00 95.31 79 LYS A O 1
ATOM 621 N N . ARG A 1 80 ? -2.766 3.539 15.695 1.00 95.88 80 ARG A N 1
ATOM 622 C CA . ARG A 1 80 ? -2.412 2.183 16.142 1.00 95.88 80 ARG A CA 1
ATOM 623 C C . ARG A 1 80 ? -2.163 1.218 14.980 1.00 95.88 80 ARG A C 1
ATOM 625 O O . ARG A 1 80 ? -1.235 0.421 15.046 1.00 95.88 80 ARG A O 1
ATOM 632 N N . VAL A 1 81 ? -2.962 1.285 13.912 1.00 95.88 81 VAL A N 1
ATOM 633 C CA . VAL A 1 81 ? -2.713 0.498 12.689 1.00 95.88 81 VAL A CA 1
ATOM 634 C C . VAL A 1 81 ? -1.389 0.897 12.034 1.00 95.88 81 VAL A C 1
ATOM 636 O O . VAL A 1 81 ? -0.633 0.027 11.611 1.00 95.88 81 VAL A O 1
ATOM 639 N N . LEU A 1 82 ? -1.098 2.196 11.935 1.00 94.06 82 LEU A N 1
ATOM 640 C CA . LEU A 1 82 ? 0.157 2.676 11.352 1.00 94.06 82 LEU A CA 1
ATOM 641 C C . LEU A 1 82 ? 1.370 2.265 12.193 1.00 94.06 82 LEU A C 1
ATOM 643 O O . LEU A 1 82 ? 2.370 1.836 11.621 1.00 94.06 82 LEU A O 1
ATOM 647 N N . ASP A 1 83 ? 1.261 2.352 13.518 1.00 95.19 83 ASP A N 1
ATOM 648 C CA . ASP A 1 83 ? 2.296 1.916 14.456 1.00 95.19 83 ASP A CA 1
ATOM 649 C C . ASP A 1 83 ? 2.539 0.402 14.303 1.00 95.19 83 ASP A C 1
ATOM 651 O O . ASP A 1 83 ? 3.679 -0.011 14.095 1.00 95.19 83 ASP A O 1
ATOM 655 N N . PHE A 1 84 ? 1.473 -0.410 14.233 1.00 95.56 84 PHE A N 1
ATOM 656 C CA . PHE A 1 84 ? 1.571 -1.847 13.939 1.00 95.56 84 PHE A CA 1
ATOM 657 C C . PHE A 1 84 ? 2.303 -2.125 12.620 1.00 95.56 84 PHE A C 1
ATOM 659 O O . PHE A 1 84 ? 3.182 -2.978 12.574 1.00 95.56 84 PHE A O 1
ATOM 666 N N . ILE A 1 85 ? 1.979 -1.398 11.543 1.00 93.75 85 ILE A N 1
ATOM 667 C CA . ILE A 1 85 ? 2.655 -1.576 10.249 1.00 93.75 85 ILE A CA 1
ATOM 668 C C . ILE A 1 85 ? 4.150 -1.284 10.378 1.00 93.75 85 ILE A C 1
ATOM 670 O O . ILE A 1 85 ? 4.952 -1.994 9.782 1.00 93.75 85 ILE A O 1
ATOM 674 N N . VAL A 1 86 ? 4.543 -0.251 11.124 1.00 93.31 86 VAL A N 1
ATOM 675 C CA . VAL A 1 86 ? 5.960 0.091 11.311 1.00 93.31 86 VAL A CA 1
ATOM 676 C C . VAL A 1 86 ? 6.688 -0.986 12.113 1.00 93.31 86 VAL A C 1
ATOM 678 O O . VAL A 1 86 ? 7.791 -1.369 11.730 1.00 93.31 86 VAL A O 1
ATOM 681 N N . GLU A 1 87 ? 6.078 -1.474 13.190 1.00 94.94 87 GLU A N 1
ATOM 682 C CA . GLU A 1 87 ? 6.676 -2.463 14.095 1.00 94.94 87 GLU A CA 1
ATOM 683 C C . GLU A 1 87 ? 6.753 -3.865 13.483 1.00 94.94 87 GLU A C 1
ATOM 685 O O . GLU A 1 87 ? 7.729 -4.581 13.695 1.00 94.94 87 GLU A O 1
ATOM 690 N N . ASP A 1 88 ? 5.740 -4.250 12.708 1.00 96.00 88 ASP A N 1
ATOM 691 C CA . ASP A 1 88 ? 5.613 -5.585 12.120 1.00 96.00 88 ASP A CA 1
ATOM 692 C C . ASP A 1 88 ? 6.138 -5.646 10.672 1.00 96.00 88 ASP A C 1
ATOM 694 O O . ASP A 1 88 ? 6.045 -6.673 10.003 1.00 96.00 88 ASP A O 1
ATOM 698 N N . THR A 1 89 ? 6.719 -4.556 10.158 1.00 94.94 89 THR A N 1
ATOM 699 C CA . THR A 1 89 ? 7.432 -4.571 8.874 1.00 94.94 89 THR A CA 1
ATOM 700 C C . THR A 1 89 ? 8.858 -5.074 9.064 1.00 94.94 89 THR A C 1
ATOM 702 O O . THR A 1 89 ? 9.632 -4.536 9.853 1.00 94.94 89 THR A O 1
ATOM 705 N N . GLY A 1 90 ? 9.243 -6.059 8.259 1.00 94.19 90 GLY A N 1
ATOM 706 C CA . GLY A 1 90 ? 10.586 -6.625 8.255 1.00 94.19 90 GLY A CA 1
ATOM 707 C C . GLY A 1 90 ? 11.095 -6.914 6.850 1.00 94.19 90 GLY A C 1
ATOM 708 O O . GLY A 1 90 ? 10.380 -6.792 5.853 1.00 94.19 90 GLY A O 1
ATOM 709 N N . MET A 1 91 ? 12.362 -7.309 6.772 1.00 91.81 91 MET A N 1
ATOM 710 C CA . MET A 1 91 ? 12.994 -7.743 5.531 1.00 91.81 91 MET A CA 1
ATOM 711 C C . MET A 1 91 ? 13.264 -9.245 5.607 1.00 91.81 91 MET A C 1
A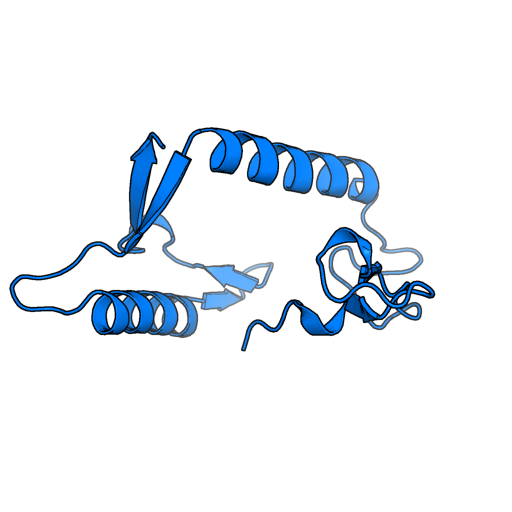TOM 713 O O . MET A 1 91 ? 14.050 -9.686 6.441 1.00 91.81 91 MET A O 1
ATOM 717 N N . VAL A 1 92 ? 12.612 -10.018 4.735 1.00 87.44 92 VAL A N 1
ATOM 718 C CA . VAL A 1 92 ? 12.914 -11.448 4.536 1.00 87.44 92 VAL A CA 1
ATOM 719 C C . VAL A 1 92 ? 13.633 -11.612 3.199 1.00 87.44 92 VAL A C 1
ATOM 721 O O . VAL A 1 92 ? 14.835 -11.844 3.157 1.00 87.44 92 VAL A O 1
ATOM 724 N N . LEU A 1 93 ? 12.903 -11.393 2.103 1.00 86.44 93 LEU A N 1
ATOM 725 C CA . LEU A 1 93 ? 13.444 -11.236 0.744 1.00 86.44 93 LEU A CA 1
ATOM 726 C C . LEU A 1 93 ? 13.220 -9.810 0.229 1.00 86.44 93 LEU A C 1
ATOM 728 O O . LEU A 1 93 ? 14.101 -9.211 -0.378 1.00 86.44 93 LEU A O 1
ATOM 732 N N . LEU A 1 94 ? 12.037 -9.264 0.510 1.00 87.44 94 LEU A N 1
ATOM 733 C CA . LEU A 1 94 ? 11.650 -7.879 0.274 1.00 87.44 94 LEU A CA 1
ATOM 734 C C . LEU A 1 94 ? 11.184 -7.266 1.598 1.00 87.44 94 LEU A C 1
ATOM 736 O O . LEU A 1 94 ? 10.945 -7.985 2.572 1.00 87.44 94 LEU A O 1
ATOM 740 N N . VAL A 1 95 ? 11.047 -5.939 1.621 1.00 89.94 95 VAL A N 1
ATOM 741 C CA . VAL A 1 95 ? 10.331 -5.255 2.702 1.00 89.94 95 VAL A CA 1
ATOM 742 C C . VAL A 1 95 ? 8.870 -5.683 2.631 1.00 89.94 95 VAL A C 1
ATOM 744 O O . VAL A 1 95 ? 8.208 -5.453 1.618 1.00 89.94 95 VAL A O 1
ATOM 747 N N . GLN A 1 96 ? 8.385 -6.313 3.692 1.00 93.38 96 GLN A N 1
ATOM 748 C CA . GLN A 1 96 ? 7.019 -6.814 3.779 1.00 93.38 96 GLN A CA 1
ATOM 749 C C . GLN A 1 96 ? 6.493 -6.697 5.207 1.00 93.38 96 GLN A C 1
ATOM 751 O O . GLN A 1 96 ? 7.266 -6.646 6.163 1.00 93.38 96 GLN A O 1
ATOM 756 N N . LEU A 1 97 ? 5.169 -6.689 5.335 1.00 94.31 97 LEU A N 1
ATOM 757 C CA . LEU A 1 97 ? 4.505 -6.883 6.617 1.00 94.31 97 LEU A CA 1
ATOM 758 C C . LEU A 1 97 ? 4.633 -8.365 6.990 1.00 94.31 97 LEU A C 1
ATOM 760 O O . LEU A 1 97 ? 4.316 -9.220 6.161 1.00 94.31 97 LEU A O 1
ATOM 764 N N . LEU A 1 98 ? 5.153 -8.668 8.178 1.00 95.81 98 LEU A N 1
ATOM 765 C CA . LEU A 1 98 ? 5.461 -10.040 8.587 1.00 95.81 98 LEU A CA 1
ATOM 766 C C . LEU A 1 98 ? 4.190 -10.842 8.886 1.00 95.81 98 LEU A C 1
ATOM 768 O O . LEU A 1 98 ? 4.125 -12.021 8.543 1.00 95.81 98 LEU A O 1
ATOM 772 N N . HIS A 1 99 ? 3.182 -10.188 9.463 1.00 95.94 99 HIS A N 1
ATOM 773 C CA . HIS A 1 99 ? 1.919 -10.787 9.886 1.00 95.94 99 HIS A CA 1
ATOM 774 C C . HIS A 1 99 ? 0.719 -9.935 9.424 1.00 95.94 99 HIS A C 1
ATOM 776 O O . HIS A 1 99 ? 0.014 -9.322 10.240 1.00 95.94 99 HIS A O 1
ATOM 782 N N . PRO A 1 100 ? 0.458 -9.845 8.105 1.00 94.12 100 PRO A N 1
ATOM 783 C CA . PRO A 1 100 ? -0.615 -9.011 7.562 1.00 94.12 100 PRO A CA 1
ATOM 784 C C . PRO A 1 100 ? -2.013 -9.384 8.073 1.00 94.12 100 PRO A C 1
ATOM 786 O O . PRO A 1 100 ? -2.875 -8.512 8.181 1.00 94.12 100 PRO A O 1
ATOM 789 N N . GLU A 1 101 ? -2.236 -10.644 8.439 1.00 95.06 101 GLU A N 1
ATOM 790 C CA . GLU A 1 101 ? -3.486 -11.154 9.007 1.00 95.06 101 GLU A CA 1
ATOM 791 C C . GLU A 1 101 ? -3.818 -10.575 10.390 1.00 95.06 101 GLU A C 1
ATOM 793 O O . GLU A 1 101 ? -4.976 -10.602 10.806 1.00 95.06 101 GLU A O 1
ATOM 798 N N . ARG A 1 102 ? -2.823 -10.026 11.098 1.00 95.81 102 ARG A N 1
ATOM 799 C CA . ARG A 1 102 ? -3.000 -9.384 12.410 1.00 95.81 102 ARG A CA 1
ATOM 800 C C . ARG A 1 102 ? -3.314 -7.893 12.307 1.00 95.81 102 ARG A C 1
ATOM 802 O O . ARG A 1 102 ? -3.640 -7.275 13.321 1.00 95.81 102 ARG A O 1
ATOM 809 N N . CYS A 1 103 ? -3.230 -7.308 11.111 1.00 94.62 103 CYS A N 1
ATOM 810 C CA . CYS A 1 103 ? -3.511 -5.894 10.905 1.00 94.62 103 CYS A CA 1
ATOM 811 C C . CYS A 1 103 ? -5.010 -5.616 11.146 1.00 94.62 103 CYS A C 1
ATOM 813 O O . CYS A 1 103 ? -5.851 -6.178 10.439 1.00 9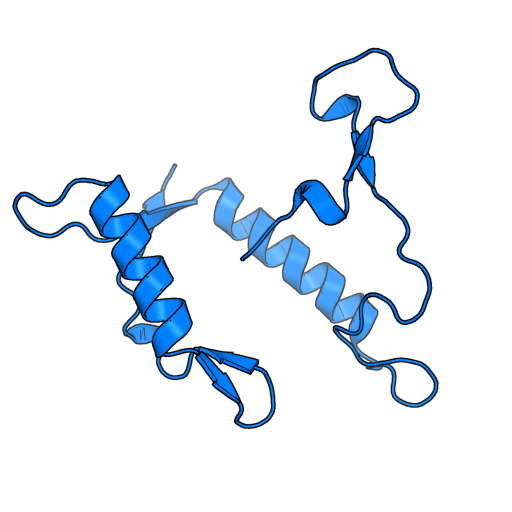4.62 103 CYS A O 1
ATOM 815 N N . PRO A 1 104 ? -5.383 -4.764 12.122 1.00 93.81 104 PRO A N 1
ATOM 816 C CA . PRO A 1 104 ? -6.771 -4.617 12.550 1.00 93.81 104 PRO A CA 1
ATOM 817 C C . PRO A 1 104 ? -7.555 -3.713 11.588 1.00 93.81 104 PRO A C 1
ATOM 819 O O . PRO A 1 104 ? -7.856 -2.556 11.892 1.00 93.81 104 PRO A O 1
ATOM 822 N N . LEU A 1 105 ? -7.887 -4.255 10.416 1.00 95.88 105 LEU A N 1
ATOM 823 C CA . LEU A 1 105 ? -8.635 -3.603 9.343 1.00 95.88 105 LEU A CA 1
ATOM 824 C C . LEU A 1 105 ? -9.949 -4.341 9.060 1.00 95.88 105 LEU A C 1
ATOM 826 O O . LEU A 1 105 ? -10.028 -5.564 9.140 1.00 95.88 105 LEU A O 1
ATOM 830 N N . VAL A 1 106 ? -10.979 -3.593 8.673 1.00 95.56 106 VAL A N 1
ATOM 831 C CA . VAL A 1 106 ? -12.272 -4.127 8.238 1.00 95.56 106 VAL A CA 1
ATOM 832 C C . VAL A 1 106 ? -12.688 -3.507 6.909 1.00 95.56 106 VAL A C 1
ATOM 834 O O . VAL A 1 106 ? -12.578 -2.296 6.705 1.00 95.56 106 VAL A O 1
ATOM 837 N N . TRP A 1 107 ? -13.196 -4.343 6.006 1.00 95.31 107 TRP A N 1
ATOM 838 C CA . TRP A 1 107 ? -13.748 -3.921 4.723 1.00 95.31 107 TRP A CA 1
ATOM 839 C C . TRP A 1 107 ? -15.261 -3.754 4.824 1.00 95.31 107 TRP A C 1
ATOM 841 O O . TRP A 1 107 ? -15.962 -4.612 5.359 1.00 95.31 107 TRP A O 1
ATOM 851 N N . ARG A 1 108 ? -15.775 -2.643 4.299 1.00 96.50 108 ARG A N 1
ATOM 852 C CA . ARG A 1 108 ? -17.210 -2.355 4.216 1.00 96.50 108 ARG A CA 1
ATOM 853 C C . ARG A 1 108 ? -17.557 -1.941 2.796 1.00 96.50 108 ARG A C 1
ATOM 855 O O . ARG A 1 108 ? -16.798 -1.203 2.170 1.00 96.50 108 ARG A O 1
ATOM 862 N N . LYS A 1 109 ? -18.693 -2.411 2.290 1.00 94.88 109 LYS A N 1
ATOM 863 C CA . LYS A 1 109 ? -19.198 -1.985 0.985 1.00 94.88 109 LYS A CA 1
ATOM 864 C C . LYS A 1 109 ? -19.589 -0.502 1.048 1.00 94.88 109 LYS A C 1
ATOM 866 O O . LYS A 1 109 ? -20.061 -0.046 2.091 1.00 94.88 109 LYS A O 1
ATOM 871 N N . ARG A 1 110 ? -19.306 0.234 -0.027 1.00 87.38 110 ARG A N 1
ATOM 872 C CA . ARG A 1 110 ? -19.633 1.655 -0.177 1.00 87.38 110 ARG A CA 1
ATOM 873 C C . ARG A 1 110 ? -21.138 1.884 -0.272 1.00 87.38 110 ARG A C 1
ATOM 875 O O . ARG A 1 110 ? -21.828 1.017 -0.851 1.00 87.38 110 ARG A O 1
#

InterPro domains:
  IPR036396 Cytochrome P450 superfamily [G3DSA:1.10.630.10] (3-109)
  IPR036396 Cytochrome P450 superfamily [SSF48264] (3-72)

Radius of gyration: 17.86 Å; chains: 1; bounding box: 40×39×41 Å

Foldseek 3Di:
DDDPCVQKDQAPDPDPDPVRIDGHPDDPPPDQPQHDDPRGNPCVVVVVVVVVCVVCVCVVFKDKAFDADVPGDRVRSVVVLVVLQVVQFDCDPHTDRNCPVPRRMDMDTD

Organism: Cytospora chrysosperma (NCBI:txid252740)

pLDDT: mean 91.29, std 6.47, range [54.5, 97.69]